Protein AF-A0A4Y2SZK8-F1 (afdb_monomer_lite)

Sequence (170 aa):
MNFLQLLLFSAGVVTCVYSNAIPAGYDAENLCPQPENIAPCTCFKTPITNRVTARCSNFTNSYEIKAIFERNPNWVIQDVWIVESVMPFLPAKMLEEAHFQSLNVSSTSLVTLFDKTPVTTPELNLYLFDVKNLRGFRWSDIANSTLLEMGTWNMAIRSLGKDFKDNIPK

pLDDT: mean 79.8, std 19.72, range [31.36, 97.44]

Organism: Araneus ventricosus (NCBI:txid182803)

Structure (mmCIF, N/CA/C/O backbone):
data_AF-A0A4Y2SZK8-F1
#
_entry.id   AF-A0A4Y2SZK8-F1
#
loop_
_atom_site.group_PDB
_atom_site.id
_atom_site.type_symbol
_atom_site.label_atom_id
_atom_site.label_alt_id
_atom_site.label_comp_id
_atom_site.label_asym_id
_atom_site.label_entity_id
_atom_site.label_seq_id
_atom_site.pdbx_PDB_ins_code
_atom_site.Cartn_x
_atom_site.Cartn_y
_atom_site.Cartn_z
_atom_site.occupancy
_atom_site.B_iso_or_equiv
_atom_site.auth_seq_id
_atom_site.auth_comp_id
_atom_site.auth_asym_id
_atom_site.auth_atom_id
_atom_site.pdbx_PDB_model_num
ATOM 1 N N . MET A 1 1 ? 43.077 56.295 12.878 1.00 31.36 1 MET A N 1
ATOM 2 C CA . MET A 1 1 ? 41.891 57.146 13.122 1.00 31.36 1 MET A CA 1
ATOM 3 C C . MET A 1 1 ? 40.685 56.490 12.460 1.00 31.36 1 MET A C 1
ATOM 5 O O . MET A 1 1 ? 40.820 56.112 11.307 1.00 31.36 1 MET A O 1
ATOM 9 N N . ASN A 1 2 ? 39.580 56.379 13.215 1.00 35.59 2 ASN A N 1
ATOM 10 C CA . ASN A 1 2 ? 38.240 55.813 12.924 1.00 35.59 2 ASN A CA 1
ATOM 11 C C . ASN A 1 2 ? 38.132 54.284 12.747 1.00 35.59 2 ASN A C 1
ATOM 13 O O . ASN A 1 2 ? 38.631 53.746 11.769 1.00 35.59 2 ASN A O 1
ATOM 17 N N . PHE A 1 3 ? 37.694 53.517 13.763 1.00 33.03 3 PHE A N 1
ATOM 18 C CA . PHE A 1 3 ? 36.319 53.275 14.294 1.00 33.03 3 PHE A CA 1
ATOM 19 C C . PHE A 1 3 ? 35.373 52.655 13.242 1.00 33.03 3 PHE A C 1
ATOM 21 O O . PHE A 1 3 ? 35.035 53.327 12.279 1.00 33.03 3 PHE A O 1
ATOM 28 N N . LEU A 1 4 ? 35.086 51.344 13.263 1.00 36.97 4 LEU A N 1
ATOM 29 C CA . LEU A 1 4 ? 34.209 50.546 14.156 1.00 36.97 4 LEU A CA 1
ATOM 30 C C . LEU A 1 4 ? 32.825 50.336 13.512 1.00 36.97 4 LEU A C 1
ATOM 32 O O . LEU A 1 4 ? 32.101 51.305 13.336 1.00 36.97 4 LEU A O 1
ATOM 36 N N . GLN A 1 5 ? 32.440 49.078 13.262 1.00 39.91 5 GLN A N 1
ATOM 37 C CA . GLN A 1 5 ? 31.142 48.526 13.684 1.00 39.91 5 GLN A CA 1
ATOM 38 C C . GLN A 1 5 ? 31.105 46.999 13.496 1.00 39.91 5 GLN A C 1
ATOM 40 O O . GLN A 1 5 ? 31.217 46.477 12.390 1.00 39.91 5 GLN A O 1
ATOM 45 N N . LEU A 1 6 ? 30.959 46.300 14.624 1.00 43.75 6 LEU A N 1
ATOM 46 C CA . LEU A 1 6 ? 30.497 44.919 14.709 1.00 43.75 6 LEU A CA 1
ATOM 47 C C . LEU A 1 6 ? 29.023 44.842 14.299 1.00 43.75 6 LEU A C 1
ATOM 49 O O . LEU A 1 6 ? 28.230 45.618 14.827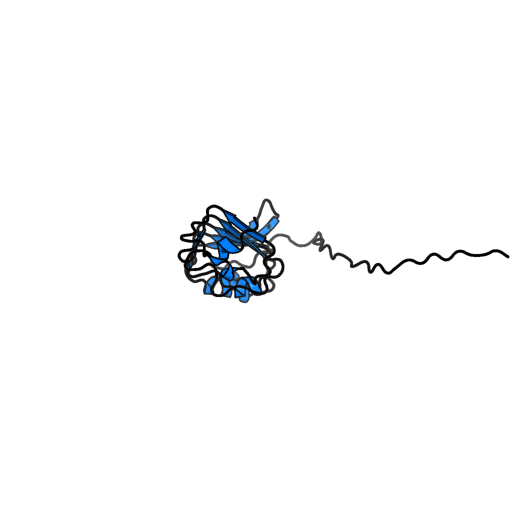 1.00 43.75 6 LEU A O 1
ATOM 53 N N . LEU A 1 7 ? 28.646 43.818 13.530 1.00 39.28 7 LEU A N 1
ATOM 54 C CA . LEU A 1 7 ? 27.353 43.149 13.683 1.00 39.28 7 LEU A CA 1
ATOM 55 C C . LEU A 1 7 ? 27.542 41.630 13.548 1.00 39.28 7 LEU A C 1
ATOM 57 O O . LEU A 1 7 ? 27.972 41.116 12.519 1.00 39.28 7 LEU A O 1
ATOM 61 N N . LEU A 1 8 ? 27.243 40.946 14.653 1.00 41.44 8 LEU A N 1
ATOM 62 C CA . LEU A 1 8 ? 26.915 39.524 14.755 1.00 41.44 8 LEU A CA 1
ATOM 63 C C . LEU A 1 8 ? 25.753 39.190 13.809 1.00 41.44 8 LEU A C 1
ATOM 65 O O . LEU A 1 8 ? 24.906 40.050 13.641 1.00 41.44 8 LEU A O 1
ATOM 69 N N . PHE A 1 9 ? 25.673 37.965 13.274 1.00 36.59 9 PHE A N 1
ATOM 70 C CA . PHE A 1 9 ? 24.486 37.093 13.361 1.00 36.59 9 PHE A CA 1
ATOM 71 C C . PHE A 1 9 ? 24.781 35.705 12.756 1.00 36.59 9 PHE A C 1
ATOM 73 O O . PHE A 1 9 ? 25.090 35.564 11.580 1.00 36.59 9 PHE A O 1
ATOM 80 N N . SER A 1 10 ? 24.701 34.709 13.645 1.00 33.47 10 SER A N 1
ATOM 81 C CA . SER A 1 10 ? 24.152 33.351 13.492 1.00 33.47 10 SER A CA 1
ATOM 82 C C . SER A 1 10 ? 24.418 32.512 12.235 1.00 33.47 10 SER A C 1
ATOM 84 O O . SER A 1 10 ? 24.028 32.837 11.119 1.00 33.47 10 SER A O 1
ATOM 86 N N . ALA A 1 11 ? 24.936 31.318 12.527 1.00 45.72 11 ALA A N 1
ATOM 87 C CA . ALA A 1 11 ? 24.925 30.103 11.730 1.00 45.72 11 ALA A CA 1
ATOM 88 C C . ALA A 1 11 ? 23.670 29.917 10.858 1.00 45.72 11 ALA A C 1
ATOM 90 O O . ALA A 1 11 ? 22.554 29.794 11.358 1.00 45.72 11 ALA A O 1
ATOM 91 N N . GLY A 1 12 ? 23.901 29.781 9.557 1.00 33.28 12 GLY A N 1
ATOM 92 C CA . GLY A 1 12 ? 22.997 29.126 8.627 1.00 33.28 12 GLY A CA 1
ATOM 93 C C . GLY A 1 12 ? 23.818 28.117 7.846 1.00 33.28 12 GLY A C 1
ATOM 94 O O . GLY A 1 12 ? 24.477 28.474 6.874 1.00 33.28 12 GLY A O 1
ATOM 95 N N . VAL A 1 13 ? 23.836 26.864 8.304 1.00 39.09 13 VAL A N 1
ATOM 96 C CA . VAL A 1 13 ? 24.287 25.753 7.466 1.00 39.09 13 VAL A CA 1
ATOM 97 C C . VAL A 1 13 ? 23.294 25.704 6.314 1.00 39.09 13 VAL A C 1
ATOM 99 O O . VAL A 1 13 ? 22.141 25.328 6.505 1.00 39.09 13 VAL A O 1
ATOM 102 N N . VAL A 1 14 ? 23.719 26.157 5.137 1.00 32.81 14 VAL A N 1
ATOM 103 C CA . VAL A 1 14 ? 22.998 25.916 3.891 1.00 32.81 14 VAL A CA 1
ATOM 104 C C . VAL A 1 14 ? 23.075 24.412 3.672 1.00 32.81 14 VAL A C 1
ATOM 106 O O . VAL A 1 14 ? 24.063 23.894 3.154 1.00 32.81 14 VAL A O 1
ATOM 109 N N . THR A 1 15 ? 22.071 23.681 4.149 1.00 35.38 15 THR A N 1
ATOM 110 C CA . THR A 1 15 ? 21.854 22.313 3.710 1.00 35.38 15 THR A CA 1
ATOM 111 C C . THR A 1 15 ? 21.501 22.408 2.235 1.00 35.38 15 THR A C 1
ATOM 113 O O . THR A 1 15 ? 20.417 22.849 1.857 1.00 35.38 15 THR A O 1
ATOM 116 N N . CYS A 1 16 ? 22.470 22.070 1.387 1.00 35.44 16 CYS A N 1
ATOM 117 C CA . CYS A 1 16 ? 22.237 21.828 -0.023 1.00 35.44 16 CYS A CA 1
ATOM 118 C C . CYS A 1 16 ? 21.084 20.830 -0.126 1.00 35.44 16 CYS A C 1
ATOM 120 O O . CYS A 1 16 ? 21.249 19.645 0.165 1.00 35.44 16 CYS A O 1
ATOM 122 N N . VAL A 1 17 ? 19.908 21.318 -0.513 1.00 33.25 17 VAL A N 1
ATOM 123 C CA . VAL A 1 17 ? 18.843 20.465 -1.016 1.00 33.25 17 VAL A CA 1
ATOM 124 C C . VAL A 1 17 ? 19.439 19.817 -2.257 1.00 33.25 17 VAL A C 1
ATOM 126 O O . VAL A 1 17 ? 19.650 20.490 -3.267 1.00 33.25 17 VAL A O 1
ATOM 129 N N . TYR A 1 18 ? 19.793 18.536 -2.154 1.00 37.00 18 TYR A N 1
ATOM 130 C CA . TYR A 1 18 ? 20.096 17.696 -3.304 1.00 37.00 18 TYR A CA 1
ATOM 131 C C . TYR A 1 18 ? 18.812 17.586 -4.126 1.00 37.00 18 TYR A C 1
ATOM 133 O O . TYR A 1 18 ? 18.032 16.645 -4.013 1.00 37.00 18 TYR A O 1
ATOM 141 N N . SER A 1 19 ? 18.567 18.613 -4.932 1.00 35.50 19 SER A N 1
ATOM 142 C CA . SER A 1 19 ? 17.672 18.531 -6.065 1.00 35.50 19 SER A CA 1
ATOM 143 C C . SER A 1 19 ? 18.369 17.592 -7.039 1.00 35.50 19 SER A C 1
ATOM 145 O O . SER A 1 19 ? 19.323 17.984 -7.713 1.00 35.50 19 SER A O 1
ATOM 147 N N . ASN A 1 20 ? 17.967 16.320 -7.037 1.00 42.00 20 ASN A N 1
ATOM 148 C CA . ASN A 1 20 ? 18.416 15.338 -8.017 1.00 42.00 20 ASN A CA 1
ATOM 149 C C . ASN A 1 20 ? 17.816 15.718 -9.375 1.00 42.00 20 ASN A C 1
ATOM 151 O O . ASN A 1 20 ? 16.845 15.126 -9.843 1.00 42.00 20 ASN A O 1
ATOM 155 N N . ALA A 1 21 ? 18.376 16.759 -9.990 1.00 46.97 21 ALA A N 1
ATOM 156 C CA . ALA A 1 21 ? 18.173 17.049 -11.391 1.00 46.97 21 ALA A CA 1
ATOM 157 C C . ALA A 1 21 ? 18.722 15.851 -12.171 1.00 46.97 21 ALA A C 1
ATOM 159 O O . ALA A 1 21 ? 19.923 15.582 -12.163 1.00 46.97 21 ALA A O 1
ATOM 160 N N . ILE A 1 22 ? 17.813 15.095 -12.783 1.00 52.12 22 ILE A N 1
ATOM 161 C CA . ILE A 1 22 ? 18.148 13.959 -13.638 1.00 52.12 22 ILE A CA 1
ATOM 162 C C . ILE A 1 22 ? 19.024 14.500 -14.782 1.00 52.12 22 ILE A C 1
ATOM 164 O O . ILE A 1 22 ? 18.579 15.413 -15.485 1.00 52.12 22 ILE A O 1
ATOM 168 N N . PRO A 1 23 ? 20.260 14.001 -14.973 1.00 42.12 23 PRO A N 1
ATOM 169 C CA . PRO A 1 23 ? 21.145 14.498 -16.018 1.00 42.12 23 PRO A CA 1
ATOM 170 C C . PRO A 1 23 ? 20.518 14.286 -17.398 1.00 42.12 23 PRO A C 1
ATOM 172 O O . PRO A 1 23 ? 20.098 13.177 -17.737 1.00 42.12 23 PRO A O 1
ATOM 175 N N . ALA A 1 24 ? 20.477 15.348 -18.203 1.00 39.72 24 ALA A N 1
ATOM 176 C CA . ALA A 1 24 ? 20.110 15.269 -19.611 1.00 39.72 24 ALA A CA 1
ATOM 177 C C . ALA A 1 24 ? 21.155 14.406 -20.339 1.00 39.72 24 ALA A C 1
ATOM 179 O O . ALA A 1 24 ? 22.289 14.838 -20.540 1.00 39.72 24 ALA A O 1
ATOM 180 N N . GLY A 1 25 ? 20.788 13.160 -20.650 1.00 40.03 25 GLY A N 1
ATOM 181 C CA . GLY A 1 25 ? 21.681 12.149 -21.226 1.00 40.03 25 GLY A CA 1
ATOM 182 C C . GLY A 1 25 ? 21.474 10.723 -20.702 1.00 40.03 25 GLY A C 1
ATOM 183 O O . GLY A 1 25 ? 22.085 9.803 -21.233 1.00 40.03 25 GLY A O 1
ATOM 184 N N . TYR A 1 26 ? 20.619 10.512 -19.693 1.00 39.16 26 TYR A N 1
ATOM 185 C CA . TYR A 1 26 ? 20.096 9.178 -19.381 1.00 39.16 26 TYR A CA 1
ATOM 186 C C . TYR A 1 26 ? 19.079 8.775 -20.452 1.00 39.16 26 TYR A C 1
ATOM 188 O O . TYR A 1 26 ? 18.102 9.501 -20.652 1.00 39.16 26 TYR A O 1
ATOM 196 N N . ASP A 1 27 ? 19.259 7.618 -21.090 1.00 44.19 27 ASP A N 1
ATOM 197 C CA . ASP A 1 27 ? 18.159 6.966 -21.800 1.00 44.19 27 ASP A CA 1
ATOM 198 C C . ASP A 1 27 ? 17.034 6.722 -20.789 1.00 44.19 27 ASP A C 1
ATOM 200 O O . ASP A 1 27 ? 17.079 5.823 -19.948 1.00 44.19 27 ASP A O 1
ATOM 204 N N . ALA A 1 28 ? 16.015 7.575 -20.847 1.00 40.44 28 ALA A N 1
ATOM 205 C CA . ALA A 1 28 ? 14.830 7.559 -19.999 1.00 40.44 28 ALA A CA 1
ATOM 206 C C . ALA A 1 28 ? 13.891 6.371 -20.308 1.00 40.44 28 ALA A C 1
ATOM 208 O O . ALA A 1 28 ? 12.716 6.405 -19.934 1.00 40.44 28 ALA A O 1
ATOM 209 N N . GLU A 1 29 ? 14.394 5.342 -21.000 1.00 52.50 29 GLU A N 1
ATOM 210 C CA . GLU A 1 29 ? 13.611 4.294 -21.654 1.00 52.50 29 GLU A CA 1
ATOM 211 C C . GLU A 1 29 ? 13.416 3.008 -20.848 1.00 52.50 29 GLU A C 1
ATOM 213 O O . GLU A 1 29 ? 12.569 2.217 -21.241 1.00 52.50 29 GLU A O 1
ATOM 218 N N . ASN A 1 30 ? 14.057 2.790 -19.691 1.00 66.06 30 ASN A N 1
ATOM 219 C CA . ASN A 1 30 ? 13.566 1.746 -18.775 1.00 66.06 30 ASN A CA 1
ATOM 220 C C . ASN A 1 30 ? 14.010 1.941 -17.319 1.00 66.06 30 ASN A C 1
ATOM 222 O O . ASN A 1 30 ? 14.853 1.224 -16.792 1.00 66.06 30 ASN A O 1
ATOM 226 N N . LEU A 1 31 ? 13.374 2.891 -16.624 1.00 82.69 31 LEU A N 1
ATOM 227 C CA . LEU A 1 31 ? 13.389 2.931 -15.150 1.00 82.69 31 LEU A CA 1
ATOM 228 C C . LEU A 1 31 ? 12.682 1.708 -14.529 1.00 82.69 31 LEU A C 1
ATOM 230 O O . LEU A 1 31 ? 12.792 1.460 -13.329 1.00 82.69 31 LEU A O 1
ATOM 234 N N . CYS A 1 32 ? 11.943 0.960 -15.347 1.00 87.62 32 CYS A N 1
ATOM 235 C CA . CYS A 1 32 ? 11.254 -0.246 -14.945 1.00 87.62 32 CYS A CA 1
ATOM 236 C C . CYS A 1 32 ? 12.175 -1.471 -14.922 1.00 87.62 32 CYS A C 1
ATOM 238 O O . CYS A 1 32 ? 13.038 -1.612 -15.791 1.00 87.62 32 CYS A O 1
ATOM 240 N N . PRO A 1 33 ? 11.967 -2.402 -13.974 1.00 87.50 33 PRO A N 1
ATOM 241 C CA . PRO A 1 33 ? 12.636 -3.696 -14.003 1.00 87.50 33 PRO A CA 1
ATOM 242 C C . PRO A 1 33 ? 12.248 -4.490 -15.252 1.00 87.50 33 PRO A C 1
ATOM 244 O O . PRO A 1 33 ? 11.161 -4.300 -15.802 1.00 87.50 33 PRO A O 1
ATOM 247 N N . GLN A 1 34 ? 13.092 -5.453 -15.630 1.00 87.88 34 GLN A N 1
ATOM 248 C CA . GLN A 1 34 ? 12.705 -6.464 -16.616 1.00 87.88 34 GLN A CA 1
ATOM 249 C C . GLN A 1 34 ? 11.433 -7.205 -16.155 1.00 87.88 34 GLN A C 1
ATOM 251 O O . GLN A 1 34 ? 11.308 -7.478 -14.952 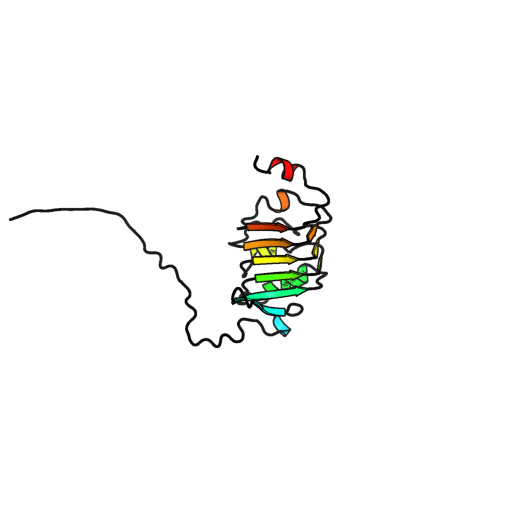1.00 87.88 34 GLN A O 1
ATOM 256 N N . PRO A 1 35 ? 10.503 -7.551 -17.067 1.00 88.56 35 PRO A N 1
ATOM 257 C CA . PRO A 1 35 ? 9.222 -8.166 -16.717 1.00 88.56 35 PRO A CA 1
ATOM 258 C C . PRO A 1 35 ? 9.354 -9.415 -15.840 1.00 88.56 35 PRO A C 1
ATOM 260 O O . PRO A 1 35 ? 8.641 -9.545 -14.849 1.00 88.56 35 PRO A O 1
ATOM 263 N N . GLU A 1 36 ? 10.310 -10.294 -16.137 1.00 88.75 36 GLU A N 1
ATOM 264 C CA . GLU A 1 36 ? 10.601 -11.506 -15.361 1.00 88.75 36 GLU A CA 1
ATOM 265 C C . GLU A 1 36 ? 10.970 -11.237 -13.896 1.00 88.75 36 GLU A C 1
ATOM 267 O O . GLU A 1 36 ? 10.733 -12.086 -13.038 1.00 88.75 36 GLU A O 1
ATOM 272 N N . ASN A 1 37 ? 11.510 -10.055 -13.588 1.00 87.06 37 ASN A N 1
ATOM 273 C CA . ASN A 1 37 ? 11.942 -9.722 -12.237 1.00 87.06 37 ASN A CA 1
ATOM 274 C C . ASN A 1 37 ? 10.805 -9.162 -11.376 1.00 87.06 37 ASN A C 1
ATOM 276 O O . ASN A 1 37 ? 10.849 -9.318 -10.157 1.00 87.06 37 ASN A O 1
ATOM 280 N N . ILE A 1 38 ? 9.803 -8.524 -11.990 1.00 89.12 38 ILE A N 1
ATOM 281 C CA . ILE A 1 38 ? 8.673 -7.892 -11.289 1.00 89.12 38 ILE A CA 1
ATOM 282 C C . ILE A 1 38 ? 7.359 -8.682 -11.424 1.00 89.12 38 ILE A C 1
ATOM 284 O O . ILE A 1 38 ? 6.384 -8.392 -10.729 1.00 89.12 38 ILE A O 1
ATOM 288 N N . ALA A 1 39 ? 7.333 -9.712 -12.271 1.00 89.62 39 ALA A N 1
ATOM 289 C CA . ALA A 1 39 ? 6.189 -10.596 -12.430 1.00 89.62 39 ALA A CA 1
ATOM 290 C C . ALA A 1 39 ? 5.712 -11.181 -11.077 1.00 89.62 39 ALA A C 1
ATOM 292 O O . ALA A 1 39 ? 6.532 -11.528 -10.219 1.00 89.62 39 ALA A O 1
ATOM 293 N N . PRO A 1 40 ? 4.387 -11.325 -10.880 1.00 90.94 40 PRO A N 1
ATOM 294 C CA . PRO A 1 40 ? 3.310 -11.091 -11.848 1.00 90.94 40 PRO A CA 1
ATOM 295 C C . PRO A 1 40 ? 2.824 -9.629 -11.923 1.00 90.94 40 PRO A C 1
ATOM 297 O O . PRO A 1 40 ? 1.784 -9.363 -12.522 1.00 90.94 40 PRO A O 1
ATOM 300 N N . CYS A 1 41 ? 3.539 -8.672 -11.329 1.00 93.44 41 CYS A N 1
ATOM 301 C CA . CYS A 1 41 ? 3.244 -7.258 -11.532 1.00 93.44 41 CYS A CA 1
ATOM 302 C C . CYS A 1 41 ? 3.781 -6.773 -12.889 1.00 93.44 41 CYS A C 1
ATOM 304 O O . CYS A 1 41 ? 4.650 -7.393 -13.501 1.00 93.44 41 CYS A O 1
ATOM 306 N N . THR A 1 42 ? 3.280 -5.633 -13.351 1.00 94.25 42 THR A N 1
ATOM 307 C CA . THR A 1 42 ? 3.830 -4.882 -14.484 1.00 94.25 42 THR A CA 1
ATOM 308 C C . THR A 1 42 ? 4.434 -3.579 -13.990 1.00 94.25 42 THR A C 1
ATOM 310 O O . THR A 1 42 ? 4.016 -3.049 -12.963 1.00 94.25 42 THR A O 1
ATOM 313 N N . CYS A 1 43 ? 5.416 -3.045 -14.709 1.00 93.25 43 CYS A N 1
ATOM 314 C CA . CYS A 1 43 ? 5.962 -1.723 -14.433 1.00 93.25 43 CYS A CA 1
ATOM 315 C C . CYS A 1 43 ? 5.770 -0.816 -15.643 1.00 93.25 43 CYS A C 1
ATOM 317 O O . CYS A 1 43 ? 5.941 -1.248 -16.782 1.00 93.25 43 CYS A O 1
ATOM 319 N N . PHE A 1 44 ? 5.413 0.439 -15.394 1.00 92.12 44 PHE A N 1
ATOM 320 C CA . PHE A 1 44 ? 5.297 1.463 -16.424 1.00 92.12 44 PHE A CA 1
ATOM 321 C C . PHE A 1 44 ? 5.563 2.851 -15.841 1.00 92.12 44 PHE A C 1
ATOM 323 O O . PHE A 1 44 ? 5.546 3.059 -14.628 1.00 92.12 44 PHE A O 1
ATOM 330 N N . LYS A 1 45 ? 5.774 3.830 -16.721 1.00 91.94 45 LYS A N 1
ATOM 331 C CA . LYS A 1 45 ? 5.824 5.243 -16.351 1.00 91.94 45 LYS A CA 1
ATOM 332 C C . LYS A 1 45 ? 4.434 5.853 -16.511 1.00 91.94 45 LYS A C 1
ATOM 334 O O . LYS A 1 45 ? 3.889 5.864 -17.613 1.00 91.94 45 LYS A O 1
ATOM 339 N N . THR A 1 46 ? 3.851 6.348 -15.425 1.00 86.50 46 THR A N 1
ATOM 340 C CA . THR A 1 46 ? 2.524 6.969 -15.452 1.00 86.50 46 THR A CA 1
ATOM 341 C C . THR A 1 46 ? 2.566 8.240 -16.316 1.00 86.50 46 THR A C 1
ATOM 343 O O . THR A 1 46 ? 3.339 9.144 -15.994 1.00 86.50 46 THR A O 1
ATOM 346 N N . PRO A 1 47 ? 1.744 8.366 -17.382 1.00 81.81 47 PRO A N 1
ATOM 347 C CA . PRO A 1 47 ? 1.880 9.458 -18.355 1.00 81.81 47 PRO A CA 1
ATOM 348 C C . PRO A 1 47 ? 1.707 10.866 -17.773 1.00 81.81 47 PRO A C 1
ATOM 350 O O . PRO A 1 47 ? 2.341 11.808 -18.234 1.00 81.81 47 PRO A O 1
ATOM 353 N N . ILE A 1 48 ? 0.850 11.015 -16.761 1.00 85.62 48 ILE A N 1
ATOM 354 C CA . ILE A 1 48 ? 0.492 12.324 -16.193 1.00 85.62 48 ILE A CA 1
ATOM 355 C C . ILE A 1 48 ? 1.549 12.801 -15.191 1.00 85.62 48 ILE A C 1
ATOM 357 O O . ILE A 1 48 ? 1.956 13.958 -15.209 1.00 85.62 48 ILE A O 1
ATOM 361 N N . THR A 1 49 ? 1.996 11.913 -14.306 1.00 87.19 49 THR A N 1
ATOM 362 C CA . THR A 1 49 ? 2.899 12.260 -13.199 1.00 87.19 49 THR A CA 1
ATOM 363 C C . THR A 1 49 ? 4.364 11.980 -13.517 1.00 87.19 49 THR A C 1
ATOM 365 O O . THR A 1 49 ? 5.236 12.371 -12.747 1.00 87.19 49 THR A O 1
ATOM 368 N N . ASN A 1 50 ? 4.650 11.295 -14.629 1.00 88.12 50 ASN A N 1
ATOM 369 C CA . ASN A 1 50 ? 5.967 10.759 -14.975 1.00 88.12 50 ASN A CA 1
ATOM 370 C C . ASN A 1 50 ? 6.562 9.813 -13.917 1.00 88.12 50 ASN A C 1
ATOM 372 O O . ASN A 1 50 ? 7.767 9.559 -13.943 1.00 88.12 50 ASN A O 1
ATOM 376 N N . ARG A 1 51 ? 5.732 9.279 -13.013 1.00 91.06 51 ARG A N 1
ATOM 377 C CA . ARG A 1 51 ? 6.177 8.411 -11.922 1.00 91.06 51 ARG A CA 1
ATOM 378 C C . ARG A 1 51 ? 6.321 6.966 -12.382 1.00 91.06 51 ARG A C 1
ATOM 380 O O . ARG A 1 51 ? 5.505 6.485 -13.165 1.00 91.06 51 ARG A O 1
ATOM 387 N N . VAL A 1 52 ? 7.355 6.283 -11.902 1.00 93.06 52 VAL A N 1
ATOM 388 C CA . VAL A 1 52 ? 7.582 4.854 -12.159 1.00 93.06 52 VAL A CA 1
ATOM 389 C C . VAL A 1 52 ? 6.678 4.047 -11.237 1.00 93.06 52 VAL A C 1
ATOM 391 O O . VAL A 1 52 ? 6.784 4.137 -10.012 1.00 93.06 52 VAL A O 1
ATOM 394 N N . THR A 1 53 ? 5.775 3.274 -11.826 1.00 94.06 53 THR A N 1
ATOM 395 C CA . THR A 1 53 ? 4.674 2.631 -11.118 1.00 94.06 53 THR A CA 1
ATOM 396 C C . THR A 1 53 ? 4.689 1.131 -11.360 1.00 94.06 53 THR A C 1
ATOM 398 O O . THR A 1 53 ? 4.684 0.681 -12.506 1.00 94.06 53 THR A O 1
ATOM 401 N N . ALA A 1 54 ? 4.656 0.357 -10.278 1.00 94.62 54 ALA A N 1
ATOM 402 C CA . ALA A 1 54 ? 4.411 -1.077 -10.326 1.00 94.62 54 ALA A CA 1
ATOM 403 C C . ALA A 1 54 ? 2.921 -1.355 -10.121 1.00 94.62 54 ALA A C 1
ATOM 405 O O . ALA A 1 54 ? 2.360 -0.965 -9.101 1.00 94.62 54 ALA A O 1
ATOM 406 N N . ARG A 1 55 ? 2.275 -2.050 -11.058 1.00 96.00 55 ARG A N 1
ATOM 407 C CA . ARG A 1 55 ? 0.885 -2.497 -10.943 1.00 96.00 55 ARG A CA 1
ATOM 408 C C . ARG A 1 55 ? 0.823 -4.004 -10.766 1.00 96.00 55 ARG A C 1
ATOM 410 O O . ARG A 1 55 ? 1.180 -4.772 -11.650 1.00 96.00 55 ARG A O 1
ATOM 417 N N . CYS A 1 56 ? 0.312 -4.402 -9.619 1.00 95.62 56 CYS A N 1
ATOM 418 C CA . CYS A 1 56 ? 0.129 -5.762 -9.161 1.00 95.62 56 CYS A CA 1
ATOM 419 C C . CYS A 1 56 ? -1.373 -6.066 -9.130 1.00 95.62 56 CYS A C 1
ATOM 421 O O . CYS A 1 56 ? -2.135 -5.345 -8.489 1.00 95.62 56 CYS A O 1
ATOM 423 N N . SER A 1 57 ? -1.816 -7.108 -9.830 1.00 96.19 57 SER A N 1
ATOM 424 C CA . SER A 1 57 ? -3.239 -7.460 -9.935 1.00 96.19 57 SER A CA 1
ATOM 425 C C . SER A 1 57 ? -3.496 -8.936 -9.680 1.00 96.19 57 SER A C 1
ATOM 427 O O . SER A 1 57 ? -2.609 -9.750 -9.924 1.00 96.19 57 SER A O 1
ATOM 429 N N . ASN A 1 58 ? -4.723 -9.281 -9.279 1.00 95.50 58 ASN A N 1
ATOM 430 C CA . ASN A 1 58 ? -5.171 -10.665 -9.083 1.00 95.50 58 ASN A CA 1
ATOM 431 C C . ASN A 1 58 ? -4.346 -11.453 -8.053 1.00 95.50 58 ASN A C 1
ATOM 433 O O . ASN A 1 58 ? -4.196 -12.670 -8.165 1.00 95.50 58 ASN A O 1
ATOM 437 N N . PHE A 1 59 ? -3.814 -10.778 -7.033 1.00 94.56 59 PHE A N 1
ATOM 438 C CA . PHE A 1 59 ? -3.119 -11.463 -5.952 1.00 94.56 59 PHE A CA 1
ATOM 439 C C . PHE A 1 59 ? -4.112 -12.090 -4.976 1.00 94.56 59 PHE A C 1
ATOM 441 O O . PHE A 1 59 ? -5.116 -11.481 -4.594 1.00 94.56 59 PHE A O 1
ATOM 448 N N . THR A 1 60 ? -3.784 -13.300 -4.527 1.00 95.25 60 THR A N 1
ATOM 449 C CA . THR A 1 60 ? -4.498 -14.001 -3.448 1.00 95.25 60 THR A CA 1
ATOM 450 C C . THR A 1 60 ? -3.631 -14.237 -2.213 1.00 95.25 60 THR A C 1
ATOM 452 O O . THR A 1 60 ? -4.143 -14.457 -1.114 1.00 95.25 60 THR A O 1
ATOM 455 N N . ASN A 1 61 ? -2.311 -14.131 -2.373 1.00 93.25 61 ASN A N 1
ATOM 456 C CA . ASN A 1 61 ? -1.327 -14.351 -1.329 1.00 93.25 61 ASN A CA 1
ATOM 457 C C . ASN A 1 61 ? -0.566 -13.057 -1.018 1.00 93.25 61 ASN A C 1
ATOM 459 O O . ASN A 1 61 ? 0.262 -12.595 -1.802 1.00 93.25 61 ASN A O 1
ATOM 463 N N . SER A 1 62 ? -0.809 -12.497 0.167 1.00 93.62 62 SER A N 1
ATOM 464 C CA . SER A 1 62 ? -0.155 -11.274 0.642 1.00 93.62 62 SER A CA 1
ATOM 465 C C . SER A 1 62 ? 1.376 -11.362 0.634 1.00 93.62 62 SER A C 1
ATOM 467 O O . SER A 1 62 ? 2.053 -10.369 0.370 1.00 93.62 62 SER A O 1
ATOM 469 N N . TYR A 1 63 ? 1.947 -12.539 0.910 1.00 90.50 63 TYR A N 1
ATOM 470 C CA . TYR A 1 63 ? 3.398 -12.700 1.023 1.00 90.50 63 TYR A CA 1
ATOM 471 C C . TYR A 1 63 ? 4.120 -12.723 -0.329 1.00 90.50 63 TYR A C 1
ATOM 473 O O . TYR A 1 63 ? 5.305 -12.397 -0.378 1.00 90.50 63 TYR A O 1
ATOM 481 N N . GLU A 1 64 ? 3.426 -13.046 -1.422 1.00 91.00 64 GLU A N 1
ATOM 482 C CA . GLU A 1 64 ? 4.016 -13.004 -2.765 1.00 91.00 64 GLU A CA 1
ATOM 483 C C . GLU A 1 64 ? 4.349 -11.572 -3.183 1.00 91.00 64 GLU A C 1
ATOM 485 O O . GLU A 1 64 ? 5.450 -11.327 -3.672 1.00 91.00 64 GLU A O 1
ATOM 490 N N . ILE A 1 65 ? 3.458 -10.611 -2.903 1.00 88.44 65 ILE A N 1
ATOM 491 C CA . ILE A 1 65 ? 3.706 -9.186 -3.182 1.00 88.44 65 ILE A CA 1
ATOM 492 C C . ILE A 1 65 ? 4.947 -8.714 -2.429 1.00 88.44 65 ILE A C 1
ATOM 494 O O . ILE A 1 65 ? 5.858 -8.142 -3.021 1.00 88.44 65 ILE A O 1
ATOM 498 N N . LYS A 1 66 ? 5.016 -9.005 -1.127 1.00 86.81 66 LYS A N 1
ATOM 499 C CA . LYS A 1 66 ? 6.161 -8.641 -0.289 1.00 86.81 66 LYS A CA 1
ATOM 500 C C . LYS A 1 66 ? 7.481 -9.161 -0.872 1.00 86.81 66 LYS A C 1
ATOM 502 O O . LYS A 1 66 ? 8.435 -8.400 -0.998 1.00 86.81 66 LYS A O 1
ATOM 507 N N . ALA A 1 67 ? 7.522 -10.431 -1.276 1.00 88.06 67 ALA A N 1
ATOM 508 C CA . ALA A 1 67 ? 8.731 -11.053 -1.809 1.00 88.06 67 ALA A CA 1
ATOM 509 C C . ALA A 1 67 ? 9.211 -10.432 -3.136 1.00 88.06 67 ALA A C 1
ATOM 511 O O . ALA A 1 67 ? 10.393 -10.522 -3.464 1.00 88.06 67 ALA A O 1
ATOM 512 N N . ILE A 1 68 ? 8.328 -9.820 -3.931 1.00 87.69 68 ILE A N 1
ATOM 513 C CA . ILE A 1 68 ? 8.716 -9.110 -5.162 1.00 87.69 68 ILE A CA 1
ATOM 514 C C . ILE A 1 68 ? 9.555 -7.878 -4.819 1.00 87.69 68 ILE A C 1
ATOM 516 O O . ILE A 1 68 ? 10.640 -7.708 -5.371 1.00 87.69 68 ILE A O 1
ATOM 520 N N . PHE A 1 69 ? 9.089 -7.066 -3.869 1.00 83.88 69 PHE A N 1
ATOM 521 C CA . PHE A 1 69 ? 9.755 -5.817 -3.499 1.00 83.88 69 PHE A CA 1
ATOM 522 C C . PHE A 1 69 ? 10.976 -6.030 -2.589 1.00 83.88 69 PHE A C 1
ATOM 524 O O . PHE A 1 69 ? 11.930 -5.266 -2.683 1.00 83.88 69 PHE A O 1
ATOM 531 N N . GLU A 1 70 ? 11.017 -7.100 -1.785 1.00 84.12 70 GLU A N 1
ATOM 532 C CA . GLU A 1 70 ? 12.203 -7.441 -0.974 1.00 84.12 70 GLU A CA 1
ATOM 533 C C . GLU A 1 70 ? 13.397 -7.921 -1.819 1.00 84.12 70 GLU A C 1
ATOM 535 O O . GLU A 1 70 ? 14.549 -7.728 -1.433 1.00 84.12 70 GLU A O 1
ATOM 540 N N . ARG A 1 71 ? 13.159 -8.555 -2.977 1.00 80.88 71 ARG A N 1
ATOM 541 C CA . ARG A 1 71 ? 14.237 -9.139 -3.798 1.00 80.88 71 ARG A CA 1
ATOM 542 C C . ARG A 1 71 ? 15.126 -8.102 -4.484 1.00 80.88 71 ARG A C 1
ATOM 544 O O . ARG A 1 71 ? 16.231 -8.450 -4.890 1.00 80.88 71 ARG A O 1
ATOM 551 N N . ASN A 1 72 ? 14.665 -6.862 -4.636 1.00 71.88 72 ASN A N 1
ATOM 552 C CA . ASN A 1 72 ? 15.362 -5.855 -5.433 1.00 71.88 72 ASN A CA 1
ATOM 553 C C . ASN A 1 72 ? 15.207 -4.442 -4.837 1.00 71.88 72 ASN A C 1
ATOM 555 O O . ASN A 1 72 ? 14.472 -3.618 -5.385 1.00 71.88 72 ASN A O 1
ATOM 559 N N . PRO A 1 73 ? 15.935 -4.121 -3.753 1.00 70.44 73 PRO A N 1
ATOM 560 C CA . PRO A 1 73 ? 15.802 -2.835 -3.059 1.00 70.44 73 PRO A CA 1
ATOM 561 C C . PRO A 1 73 ? 16.253 -1.625 -3.895 1.00 70.44 73 PRO A C 1
ATOM 563 O O . PRO A 1 73 ? 15.912 -0.491 -3.581 1.00 70.44 73 PRO A O 1
ATOM 566 N N . ASN A 1 74 ? 17.005 -1.849 -4.978 1.00 78.69 74 ASN A N 1
ATOM 567 C CA . ASN A 1 74 ? 17.564 -0.783 -5.816 1.00 78.69 74 ASN A CA 1
ATOM 568 C C . ASN A 1 74 ? 16.614 -0.301 -6.925 1.00 78.69 74 ASN A C 1
ATOM 570 O O . ASN A 1 74 ? 17.010 0.516 -7.757 1.00 78.69 74 ASN A O 1
ATOM 574 N N . TRP A 1 75 ? 15.392 -0.832 -7.008 1.00 83.75 75 TRP A N 1
ATOM 575 C CA . TRP A 1 75 ? 14.436 -0.381 -8.013 1.00 83.75 75 TRP A CA 1
ATOM 576 C C . TRP A 1 75 ? 13.951 1.036 -7.730 1.00 83.75 75 TRP A C 1
ATOM 578 O O . TRP A 1 75 ? 13.551 1.365 -6.618 1.00 83.75 75 TRP A O 1
ATOM 588 N N . VAL A 1 76 ? 13.906 1.860 -8.775 1.00 84.06 76 VAL A N 1
ATOM 589 C CA . VAL A 1 76 ? 13.408 3.240 -8.699 1.00 84.06 76 VAL A CA 1
ATOM 590 C C . VAL A 1 76 ? 11.888 3.246 -8.894 1.00 84.06 76 VAL A C 1
ATOM 592 O O . VAL A 1 76 ? 11.368 3.894 -9.797 1.00 84.06 76 VAL A O 1
ATOM 595 N N . ILE A 1 77 ? 11.163 2.465 -8.088 1.00 89.19 77 ILE A N 1
ATOM 596 C CA . ILE A 1 77 ? 9.695 2.434 -8.106 1.00 89.19 77 ILE A CA 1
ATOM 597 C C . ILE A 1 77 ? 9.187 3.506 -7.154 1.00 89.19 77 ILE A C 1
ATOM 599 O O . ILE A 1 77 ? 9.511 3.515 -5.974 1.00 89.19 77 ILE A O 1
ATOM 603 N N . GLN A 1 78 ? 8.368 4.414 -7.666 1.00 92.44 78 GLN A N 1
ATOM 604 C CA . GLN A 1 78 ? 7.835 5.526 -6.884 1.00 92.44 78 GLN A CA 1
ATOM 605 C C . GLN A 1 78 ? 6.441 5.215 -6.344 1.00 92.44 78 GLN A C 1
ATOM 607 O O . GLN A 1 78 ? 6.123 5.624 -5.229 1.00 92.44 78 GLN A O 1
ATOM 612 N N . ASP A 1 79 ? 5.635 4.471 -7.104 1.0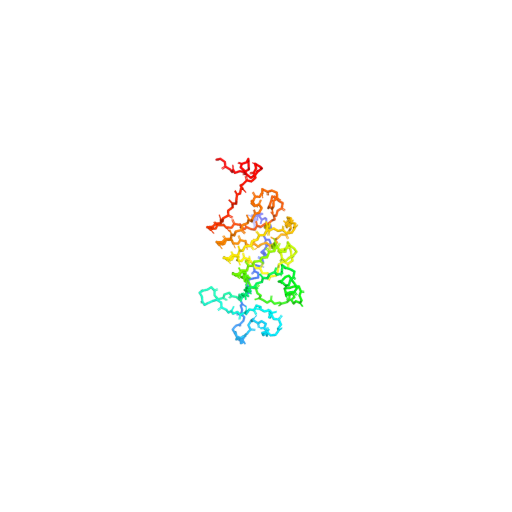0 94.06 79 ASP A N 1
ATOM 613 C CA . ASP A 1 79 ? 4.286 4.073 -6.705 1.00 94.06 79 ASP A CA 1
ATOM 614 C C . ASP A 1 79 ? 4.071 2.570 -6.883 1.00 94.06 79 ASP A C 1
ATOM 616 O O . ASP A 1 79 ? 4.471 1.981 -7.889 1.00 94.06 79 ASP A O 1
ATOM 620 N N . VAL A 1 80 ? 3.363 1.962 -5.937 1.00 94.62 80 VAL A N 1
ATOM 621 C CA . VAL A 1 80 ? 2.892 0.580 -6.033 1.00 94.62 80 VAL A CA 1
ATOM 622 C C . VAL A 1 80 ? 1.375 0.570 -6.031 1.00 94.62 80 VAL A C 1
ATOM 624 O O . VAL A 1 80 ? 0.740 1.183 -5.175 1.00 94.62 80 VAL A O 1
ATOM 627 N N . TRP A 1 81 ? 0.785 -0.095 -7.015 1.00 96.62 81 TRP A N 1
ATOM 628 C CA . TRP A 1 81 ? -0.652 -0.242 -7.186 1.00 96.62 81 TRP A CA 1
ATOM 629 C C . TRP A 1 81 ? -1.021 -1.708 -7.011 1.00 96.62 81 TRP A C 1
ATOM 631 O O . TRP A 1 81 ? -0.600 -2.546 -7.801 1.00 96.62 81 TRP A O 1
ATOM 641 N N . ILE A 1 82 ? -1.833 -2.017 -6.008 1.00 97.31 82 ILE A N 1
ATOM 642 C CA . ILE A 1 82 ? -2.457 -3.326 -5.829 1.00 97.31 82 ILE A CA 1
ATOM 643 C C . ILE A 1 82 ? -3.910 -3.189 -6.264 1.00 97.31 82 ILE A C 1
ATOM 645 O O . ILE A 1 82 ? -4.663 -2.418 -5.672 1.00 97.31 82 ILE A O 1
ATOM 649 N N . VAL A 1 83 ? -4.311 -3.906 -7.307 1.00 97.31 83 VAL A N 1
ATOM 650 C CA . VAL A 1 83 ? -5.652 -3.785 -7.889 1.00 97.31 83 VAL A CA 1
ATOM 651 C C . VAL A 1 83 ? -6.342 -5.140 -7.974 1.00 97.31 83 VAL A C 1
ATOM 653 O O . VAL A 1 83 ? -5.675 -6.161 -8.137 1.00 97.31 83 VAL A O 1
ATOM 656 N N . GLU A 1 84 ? -7.672 -5.160 -7.869 1.00 97.25 84 GLU A N 1
ATOM 657 C CA . GLU A 1 84 ? -8.501 -6.338 -8.192 1.00 97.25 84 GLU A CA 1
ATOM 658 C C . GLU A 1 84 ? -8.019 -7.627 -7.498 1.00 97.25 84 GLU A C 1
ATOM 660 O O . GLU A 1 84 ? -7.917 -8.694 -8.097 1.00 97.25 84 GLU A O 1
ATOM 665 N N . SER A 1 85 ? -7.629 -7.516 -6.228 1.00 97.19 85 SER A N 1
ATOM 666 C CA . SER A 1 85 ? -7.010 -8.612 -5.478 1.00 97.19 85 SER A CA 1
ATOM 667 C C . SER A 1 85 ? -7.904 -9.079 -4.326 1.00 97.19 85 SER A C 1
ATOM 669 O O . SER A 1 85 ? -8.783 -8.354 -3.850 1.00 97.19 85 SER A O 1
ATOM 671 N N . VAL A 1 86 ? -7.693 -10.310 -3.858 1.00 97.06 86 VAL A N 1
ATOM 672 C CA . VAL A 1 86 ? -8.434 -10.895 -2.727 1.00 97.06 86 VAL A CA 1
ATOM 673 C C . VAL A 1 86 ? -7.440 -11.547 -1.785 1.00 97.06 86 VAL A C 1
ATOM 675 O O . VAL A 1 86 ? -7.092 -12.710 -1.946 1.00 97.06 86 VAL A O 1
ATOM 678 N N . MET A 1 87 ? -6.974 -10.792 -0.798 1.00 95.62 87 MET A N 1
ATOM 679 C CA . MET A 1 87 ? -5.830 -11.181 0.024 1.00 95.62 87 MET A CA 1
ATOM 680 C C . MET A 1 87 ? -6.179 -11.154 1.513 1.00 95.62 87 MET A C 1
ATOM 682 O O . MET A 1 87 ? -7.082 -10.431 1.929 1.00 95.62 87 MET A O 1
ATOM 686 N N . PRO A 1 88 ? -5.454 -11.887 2.367 1.00 95.44 88 PRO A N 1
ATOM 687 C CA . PRO A 1 88 ? -5.651 -11.783 3.809 1.00 95.44 88 PRO A CA 1
ATOM 688 C C . PRO A 1 88 ? -5.387 -10.374 4.374 1.00 95.44 88 PRO A C 1
ATOM 690 O O . PRO A 1 88 ? -6.169 -9.904 5.201 1.00 95.44 88 PRO A O 1
ATOM 693 N N . PHE A 1 89 ? -4.316 -9.708 3.934 1.00 95.38 89 PHE A N 1
ATOM 694 C CA . PHE A 1 89 ? -3.863 -8.409 4.459 1.00 95.38 89 PHE A CA 1
ATOM 695 C C . PHE A 1 89 ? -2.845 -7.709 3.544 1.00 95.38 89 PHE A C 1
ATOM 697 O O . PHE A 1 89 ? -2.315 -8.316 2.614 1.00 95.38 89 PHE A O 1
ATOM 704 N N . LEU A 1 90 ? -2.518 -6.449 3.835 1.00 94.88 90 LEU A N 1
ATOM 705 C CA . LEU A 1 90 ? -1.315 -5.786 3.327 1.00 94.88 90 LEU A CA 1
ATOM 706 C C . LEU A 1 90 ? -0.119 -6.130 4.235 1.00 94.88 90 LEU A C 1
ATOM 708 O O . LEU A 1 90 ? -0.234 -5.988 5.454 1.00 94.88 90 LEU A O 1
ATOM 712 N N . PRO A 1 91 ? 1.020 -6.602 3.699 1.00 94.06 91 PRO A N 1
ATOM 713 C CA . PRO A 1 91 ? 2.174 -6.951 4.527 1.00 94.06 91 PRO A CA 1
ATOM 714 C C . PRO A 1 91 ? 2.808 -5.704 5.149 1.00 94.06 91 PRO A C 1
ATOM 716 O O . PRO A 1 91 ? 3.387 -4.890 4.437 1.00 94.06 91 PRO A O 1
ATOM 719 N N . ALA A 1 92 ? 2.788 -5.573 6.473 1.00 92.31 92 ALA A N 1
ATOM 720 C CA . ALA A 1 92 ? 3.332 -4.401 7.158 1.00 92.31 92 ALA A CA 1
ATOM 721 C C . ALA A 1 92 ? 4.819 -4.174 6.863 1.00 92.31 92 ALA A C 1
ATOM 723 O O . ALA A 1 92 ? 5.237 -3.042 6.658 1.00 92.31 92 ALA A O 1
ATOM 724 N N . LYS A 1 93 ? 5.609 -5.250 6.746 1.00 89.00 93 LYS A N 1
ATOM 725 C CA . LYS A 1 93 ? 7.045 -5.160 6.426 1.00 89.00 93 LYS A CA 1
ATOM 726 C C . LYS A 1 93 ? 7.310 -4.511 5.061 1.00 89.00 93 LYS A C 1
ATOM 728 O O . LYS A 1 93 ? 8.296 -3.808 4.912 1.00 89.00 93 LYS A O 1
ATOM 733 N N . MET A 1 94 ? 6.407 -4.693 4.092 1.00 88.75 94 MET A N 1
ATOM 734 C CA . MET A 1 94 ? 6.499 -4.022 2.788 1.00 88.75 94 MET A CA 1
ATOM 735 C C . MET A 1 94 ? 6.332 -2.502 2.919 1.00 88.75 94 MET A C 1
ATOM 737 O O . MET A 1 94 ? 6.906 -1.764 2.128 1.00 88.75 94 MET A O 1
ATOM 741 N N . LEU A 1 95 ? 5.551 -2.038 3.900 1.00 89.50 95 LEU A N 1
ATOM 742 C CA . LEU A 1 95 ? 5.384 -0.616 4.198 1.00 89.50 95 LEU A CA 1
ATOM 743 C C . LEU A 1 95 ? 6.530 -0.090 5.074 1.00 89.50 95 LEU A C 1
ATOM 745 O O . LEU A 1 95 ? 6.921 1.065 4.935 1.00 89.50 95 LEU A O 1
ATOM 749 N N . GLU A 1 96 ? 7.059 -0.926 5.972 1.00 88.81 96 GLU A N 1
ATOM 750 C CA . GLU A 1 96 ? 8.154 -0.553 6.873 1.00 88.81 96 GLU A CA 1
ATOM 751 C C . GLU A 1 96 ? 9.499 -0.406 6.146 1.00 88.81 96 GLU A C 1
ATOM 753 O O . GLU A 1 96 ? 10.307 0.458 6.475 1.00 88.81 96 GLU A O 1
ATOM 758 N N . GLU A 1 97 ? 9.719 -1.239 5.132 1.00 85.25 97 GLU A N 1
ATOM 759 C CA . GLU A 1 97 ? 10.931 -1.278 4.306 1.00 85.25 97 GLU A CA 1
ATOM 760 C C . GLU A 1 97 ? 10.664 -0.695 2.910 1.00 85.25 97 GLU A C 1
ATOM 762 O O . GLU A 1 97 ? 11.332 -1.041 1.937 1.00 85.25 97 GLU A O 1
ATOM 767 N N . ALA A 1 98 ? 9.638 0.155 2.788 1.00 81.06 98 ALA A N 1
ATOM 768 C CA . ALA A 1 98 ? 9.207 0.685 1.507 1.00 81.06 98 ALA A CA 1
ATOM 769 C C . ALA A 1 98 ? 10.327 1.496 0.839 1.00 81.06 98 ALA A C 1
ATOM 771 O O . ALA A 1 98 ? 10.821 2.485 1.377 1.00 81.06 98 ALA A O 1
ATOM 772 N N . HIS A 1 99 ? 10.667 1.107 -0.389 1.00 85.06 99 HIS A N 1
ATOM 773 C CA . HIS A 1 99 ? 11.515 1.883 -1.300 1.00 85.06 99 HIS A CA 1
ATOM 774 C C . HIS A 1 99 ? 10.680 2.688 -2.311 1.00 85.06 99 HIS A C 1
ATOM 776 O O . HIS A 1 99 ? 11.173 3.087 -3.359 1.00 85.06 99 HIS A O 1
ATOM 782 N N 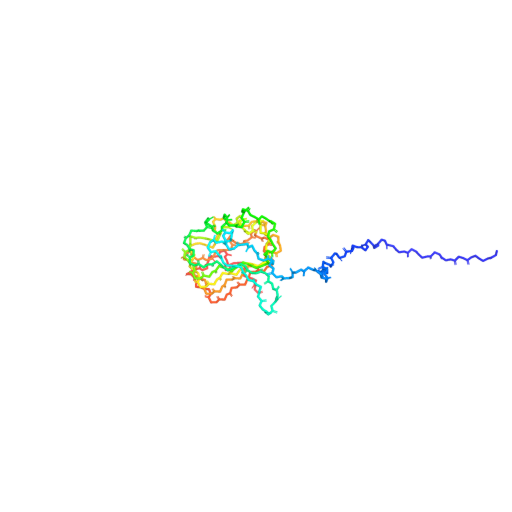. PHE A 1 100 ? 9.400 2.904 -1.996 1.00 88.81 100 PHE A N 1
ATOM 783 C CA . PHE A 1 100 ? 8.419 3.627 -2.799 1.00 88.81 100 PHE A CA 1
ATOM 784 C C . PHE A 1 100 ? 7.663 4.634 -1.922 1.00 88.81 100 PHE A C 1
ATOM 786 O O . PHE A 1 100 ? 7.579 4.476 -0.708 1.00 88.81 100 PHE A O 1
ATOM 793 N N . GLN A 1 101 ? 7.098 5.668 -2.543 1.00 91.50 101 GLN A N 1
ATOM 794 C CA . GLN A 1 101 ? 6.465 6.797 -1.847 1.00 91.50 101 GLN A CA 1
ATOM 795 C C . GLN A 1 101 ? 4.956 6.623 -1.653 1.00 91.50 101 GLN A C 1
ATOM 797 O O . GLN A 1 101 ? 4.385 7.208 -0.733 1.00 91.50 101 GLN A O 1
ATOM 802 N N . SER A 1 102 ? 4.293 5.849 -2.517 1.00 94.56 102 SER A N 1
ATOM 803 C CA . SER A 1 102 ? 2.842 5.660 -2.429 1.00 94.56 102 SER A CA 1
ATOM 804 C C . SER A 1 102 ? 2.442 4.207 -2.637 1.00 94.56 102 SER A C 1
ATOM 806 O O . SER A 1 102 ? 2.842 3.581 -3.621 1.00 94.56 102 SER A O 1
ATOM 808 N N . LEU A 1 103 ? 1.573 3.703 -1.763 1.00 95.94 103 LEU A N 1
ATOM 809 C CA . LEU A 1 103 ? 0.843 2.454 -1.947 1.00 95.94 103 LEU A CA 1
ATOM 810 C C . LEU A 1 103 ? -0.626 2.765 -2.238 1.00 95.94 103 LEU A C 1
ATOM 812 O O . LEU A 1 103 ? -1.342 3.292 -1.391 1.00 95.94 103 LEU A O 1
ATOM 816 N N . ASN A 1 104 ? -1.079 2.407 -3.434 1.00 96.75 104 ASN A N 1
ATOM 817 C CA . ASN A 1 104 ? -2.463 2.542 -3.866 1.00 96.75 104 ASN A CA 1
ATOM 818 C C . ASN A 1 104 ? -3.102 1.157 -3.905 1.00 96.75 104 ASN A C 1
ATOM 820 O O . ASN A 1 104 ? -2.624 0.273 -4.611 1.00 96.75 104 ASN A O 1
ATOM 824 N N . VAL A 1 105 ? -4.189 0.960 -3.174 1.00 97.44 105 VAL A N 1
ATOM 825 C CA . VAL A 1 105 ? -4.930 -0.300 -3.140 1.00 97.44 105 VAL A CA 1
ATOM 826 C C . VAL A 1 105 ? -6.329 -0.035 -3.670 1.00 97.44 105 VAL A C 1
ATOM 828 O O . VAL A 1 105 ? -7.056 0.766 -3.089 1.00 97.44 105 VAL A O 1
ATOM 831 N N . SER A 1 106 ? -6.699 -0.680 -4.775 1.00 97.31 106 SER A N 1
ATOM 832 C CA . SER A 1 106 ? -7.968 -0.443 -5.465 1.00 97.31 106 SER A CA 1
ATOM 833 C C . SER A 1 106 ? -8.772 -1.722 -5.673 1.00 97.31 106 SER A C 1
ATOM 835 O O . SER A 1 106 ? -8.199 -2.760 -6.009 1.00 97.31 106 SER A O 1
ATOM 837 N N . SER A 1 107 ? -10.098 -1.656 -5.512 1.00 97.12 107 SER A N 1
ATOM 838 C CA . SER A 1 107 ? -11.029 -2.749 -5.858 1.00 97.12 107 SER A CA 1
ATOM 839 C C . SER A 1 107 ? -10.609 -4.093 -5.243 1.00 97.12 107 SER A C 1
ATOM 841 O O . SER A 1 107 ? -10.650 -5.142 -5.884 1.00 97.12 107 SER A O 1
ATOM 843 N N . THR A 1 108 ? -10.097 -4.050 -4.012 1.00 96.56 108 THR A N 1
ATOM 844 C CA . THR A 1 108 ? -9.403 -5.169 -3.363 1.00 96.56 108 THR A CA 1
ATOM 845 C C . THR A 1 108 ? -10.119 -5.555 -2.077 1.00 96.56 108 THR A C 1
ATOM 847 O O . THR A 1 108 ? -10.530 -4.702 -1.289 1.00 96.56 108 THR A O 1
ATOM 850 N N . SER A 1 109 ? -10.271 -6.859 -1.851 1.00 96.25 109 SER A N 1
ATOM 851 C CA . SER A 1 109 ? -10.844 -7.396 -0.615 1.00 96.25 109 SER A CA 1
ATOM 852 C C . SER A 1 109 ? -9.742 -7.890 0.313 1.00 96.25 109 SER A C 1
ATOM 854 O O . SER A 1 109 ? -8.905 -8.697 -0.087 1.00 96.25 109 SER A O 1
ATOM 856 N N . LEU A 1 110 ? -9.774 -7.415 1.556 1.00 95.25 110 LEU A N 1
ATOM 857 C CA . LEU A 1 110 ? -8.850 -7.753 2.628 1.00 95.25 110 LEU A CA 1
ATOM 858 C C . LEU A 1 110 ? -9.608 -8.363 3.810 1.00 95.25 110 LEU A C 1
ATOM 860 O O . LEU A 1 110 ? -10.669 -7.868 4.200 1.00 95.25 110 LEU A O 1
ATOM 864 N N . VAL A 1 111 ? -9.068 -9.416 4.426 1.00 93.31 111 VAL A N 1
ATOM 865 C CA . VAL A 1 111 ? -9.638 -9.941 5.681 1.00 93.31 111 VAL A CA 1
ATOM 866 C C . VAL A 1 111 ? -9.413 -8.946 6.819 1.00 93.31 111 VAL A C 1
ATOM 868 O O . VAL A 1 111 ? -10.332 -8.680 7.591 1.00 93.31 111 VAL A O 1
ATOM 871 N N . THR A 1 112 ? -8.203 -8.403 6.911 1.00 91.94 112 THR A N 1
ATOM 872 C CA . THR A 1 112 ? -7.786 -7.322 7.814 1.00 91.94 112 THR A CA 1
ATOM 873 C C . THR A 1 112 ? -6.865 -6.378 7.045 1.00 91.94 112 THR A C 1
ATOM 875 O O . THR A 1 112 ? -6.286 -6.791 6.044 1.00 91.94 112 THR A O 1
ATOM 878 N N . LEU A 1 113 ? -6.706 -5.125 7.478 1.00 91.94 113 LEU A N 1
ATOM 879 C CA . LEU A 1 113 ? -5.893 -4.168 6.722 1.00 91.94 113 LEU A CA 1
ATOM 880 C C . LEU A 1 113 ? -4.414 -4.577 6.671 1.00 91.94 113 LEU A C 1
ATOM 882 O O . LEU A 1 113 ? -3.846 -4.638 5.584 1.00 91.94 113 LEU A O 1
ATOM 886 N N . PHE A 1 114 ? -3.827 -4.921 7.819 1.00 93.38 114 PHE A N 1
ATOM 887 C CA . PHE A 1 114 ? -2.434 -5.358 7.936 1.00 93.38 114 PHE A CA 1
ATOM 888 C C . PHE A 1 114 ? -2.311 -6.668 8.727 1.00 93.38 114 PHE A C 1
ATOM 890 O O . PHE A 1 114 ? -3.189 -6.993 9.532 1.00 93.38 114 PHE A O 1
ATOM 897 N N . ASP A 1 115 ? -1.219 -7.412 8.520 1.00 92.50 115 ASP A N 1
ATOM 898 C CA . ASP A 1 115 ? -0.837 -8.560 9.363 1.00 92.50 115 ASP A CA 1
ATOM 899 C C . ASP A 1 115 ? -0.425 -8.133 10.776 1.00 92.50 115 ASP A C 1
ATOM 901 O O . ASP A 1 115 ? -0.744 -8.808 11.756 1.00 92.50 115 ASP A O 1
ATOM 905 N N . LYS A 1 116 ? 0.243 -6.985 10.876 1.00 91.62 116 LYS A N 1
ATOM 906 C CA . LYS A 1 116 ? 0.533 -6.248 12.109 1.00 91.62 116 LYS A CA 1
ATOM 907 C C . LYS A 1 116 ? 0.460 -4.748 11.825 1.00 91.62 116 LYS A C 1
ATOM 909 O O . LYS A 1 116 ? 0.628 -4.336 10.686 1.00 91.62 116 LYS A O 1
ATOM 914 N N . THR A 1 117 ? 0.254 -3.918 12.840 1.00 89.25 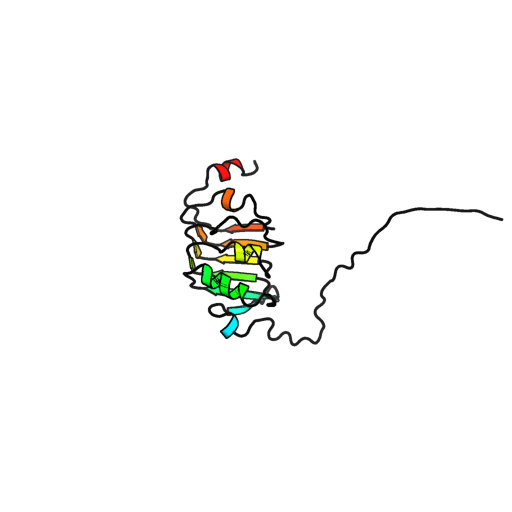117 THR A N 1
ATOM 915 C CA . THR A 1 117 ? 0.341 -2.460 12.667 1.00 89.25 117 THR A CA 1
ATOM 916 C C . THR A 1 117 ? 1.764 -2.081 12.232 1.00 89.25 117 THR A C 1
ATOM 918 O O . THR A 1 117 ? 2.702 -2.411 12.965 1.00 89.25 117 THR A O 1
ATOM 921 N N . PRO A 1 118 ? 1.959 -1.427 11.072 1.00 88.19 118 PRO A N 1
ATOM 922 C CA . PRO A 1 118 ? 3.277 -0.952 10.668 1.00 88.19 118 PRO A CA 1
ATOM 923 C C . PRO A 1 118 ? 3.687 0.217 11.571 1.00 88.19 118 PRO A C 1
ATOM 925 O O . PRO A 1 118 ? 2.880 1.112 11.811 1.00 88.19 118 PRO A O 1
ATOM 928 N N . VAL A 1 119 ? 4.911 0.200 12.107 1.00 85.25 119 VAL A N 1
ATOM 929 C CA . VAL A 1 119 ? 5.361 1.219 13.081 1.00 85.25 119 VAL A CA 1
ATOM 930 C C . VAL A 1 119 ? 6.144 2.340 12.401 1.00 85.25 119 VAL A C 1
ATOM 932 O O . VAL A 1 119 ? 5.823 3.509 12.572 1.00 85.25 119 VAL A O 1
ATOM 935 N N . THR A 1 120 ? 7.132 1.996 11.578 1.00 83.88 120 THR A N 1
ATOM 936 C CA . THR A 1 120 ? 7.986 2.975 10.894 1.00 83.88 120 THR A CA 1
ATOM 937 C C . THR A 1 120 ? 7.728 2.896 9.405 1.00 83.88 120 THR A C 1
ATOM 939 O O . THR A 1 120 ? 8.188 1.960 8.778 1.00 83.88 120 THR A O 1
ATOM 942 N N . THR A 1 121 ? 7.010 3.855 8.836 1.00 77.00 121 THR A N 1
ATOM 943 C CA . THR A 1 121 ? 6.691 3.930 7.400 1.00 77.00 121 THR A CA 1
ATOM 944 C C . THR A 1 121 ? 7.227 5.251 6.840 1.00 77.00 121 THR A C 1
ATOM 946 O O . THR A 1 121 ? 6.486 6.236 6.801 1.00 77.00 121 THR A O 1
ATOM 949 N N . PRO A 1 122 ? 8.526 5.337 6.509 1.00 73.44 122 PRO A N 1
ATOM 950 C CA . PRO A 1 122 ? 9.170 6.609 6.194 1.00 73.44 122 PRO A CA 1
ATOM 951 C C . PRO A 1 122 ? 8.576 7.235 4.924 1.00 73.44 122 PRO A C 1
ATOM 953 O O . PRO A 1 122 ? 8.711 6.684 3.838 1.00 73.44 122 PRO A O 1
ATOM 956 N N . GLU A 1 123 ? 7.916 8.388 5.086 1.00 79.38 123 GLU A N 1
ATOM 957 C CA . GLU A 1 123 ? 7.375 9.225 3.997 1.00 79.38 123 GLU A CA 1
ATOM 958 C C . GLU A 1 123 ? 6.386 8.509 3.051 1.00 79.38 123 GLU A C 1
ATOM 960 O O . GLU A 1 123 ? 6.210 8.905 1.898 1.00 79.38 123 GLU A O 1
ATOM 965 N N . LEU A 1 124 ? 5.713 7.463 3.544 1.00 90.75 124 LEU A N 1
ATOM 966 C CA . LEU A 1 124 ? 4.791 6.652 2.751 1.00 90.75 124 LEU A CA 1
ATOM 967 C C . LEU A 1 124 ? 3.355 7.193 2.804 1.00 90.75 124 LEU A C 1
ATOM 969 O O . LEU A 1 124 ? 2.795 7.394 3.885 1.00 90.75 124 LEU A O 1
ATOM 973 N N . ASN A 1 125 ? 2.731 7.319 1.633 1.00 94.31 125 ASN A N 1
ATOM 974 C CA . ASN A 1 125 ? 1.301 7.582 1.481 1.00 94.31 125 ASN A CA 1
ATOM 975 C C . ASN A 1 125 ? 0.536 6.277 1.219 1.00 94.31 125 ASN A C 1
ATOM 977 O O . ASN A 1 125 ? 0.928 5.486 0.357 1.00 94.31 125 ASN A O 1
ATOM 981 N N . LEU A 1 126 ? -0.572 6.058 1.928 1.00 94.94 126 LEU A N 1
ATOM 982 C CA . LEU A 1 126 ? -1.457 4.909 1.734 1.00 94.94 126 LEU A CA 1
ATOM 983 C C . LEU A 1 126 ? -2.832 5.360 1.238 1.00 94.94 126 LEU A C 1
ATOM 985 O O . LEU A 1 126 ? -3.579 6.021 1.955 1.00 94.94 126 LEU A O 1
ATOM 989 N N . TYR A 1 127 ? -3.207 4.926 0.040 1.00 96.06 127 TYR A N 1
ATOM 990 C CA . TYR A 1 127 ? -4.495 5.248 -0.563 1.00 96.06 127 TYR A CA 1
ATOM 991 C C . TYR A 1 127 ? -5.325 3.983 -0.774 1.00 96.06 127 TYR A C 1
ATOM 993 O O . TYR A 1 127 ? -4.894 3.049 -1.447 1.00 96.06 127 TYR A O 1
ATOM 1001 N N . LEU A 1 128 ? -6.528 3.952 -0.198 1.00 95.50 128 LEU A N 1
ATOM 1002 C CA . LEU A 1 128 ? -7.467 2.833 -0.290 1.00 95.50 128 LEU A CA 1
ATOM 1003 C C . LEU A 1 128 ? -8.713 3.264 -1.077 1.00 95.50 128 LEU A C 1
ATOM 1005 O O . LEU A 1 128 ? -9.494 4.086 -0.599 1.00 95.50 128 LEU A O 1
ATOM 1009 N N . PHE A 1 129 ? -8.925 2.699 -2.264 1.00 95.81 129 PHE A N 1
ATOM 1010 C CA . PHE A 1 129 ? -10.062 2.992 -3.139 1.00 95.81 129 PHE A CA 1
ATOM 1011 C C . PHE A 1 129 ? -10.914 1.739 -3.370 1.00 95.81 129 PHE A C 1
ATOM 1013 O O . PHE A 1 129 ? -10.407 0.720 -3.822 1.00 95.81 129 PHE A O 1
ATOM 1020 N N . ASP A 1 130 ? -12.213 1.782 -3.076 1.00 95.56 130 ASP A N 1
ATOM 1021 C CA . ASP A 1 130 ? -13.104 0.618 -3.240 1.00 95.56 130 ASP A CA 1
ATOM 1022 C C . ASP A 1 130 ? -12.565 -0.654 -2.545 1.00 95.56 130 ASP A C 1
ATOM 1024 O O . ASP A 1 130 ? -12.590 -1.772 -3.064 1.00 95.56 130 ASP A O 1
ATOM 1028 N N . VAL A 1 131 ? -11.986 -0.469 -1.355 1.00 94.56 131 VAL A N 1
ATOM 1029 C CA . VAL A 1 131 ? -11.406 -1.558 -0.564 1.00 94.56 131 VAL A CA 1
ATOM 1030 C C . VAL A 1 131 ? -12.447 -2.108 0.401 1.00 94.56 131 VAL A C 1
ATOM 1032 O O . VAL A 1 131 ? -13.117 -1.361 1.119 1.00 94.56 131 VAL A O 1
ATOM 1035 N N . LYS A 1 132 ? -12.555 -3.437 0.465 1.00 93.81 132 LYS A N 1
ATOM 1036 C CA . LYS A 1 132 ? -13.402 -4.136 1.440 1.00 93.81 132 LYS A CA 1
ATOM 1037 C C . LYS A 1 132 ? -12.527 -4.684 2.553 1.00 93.81 132 LYS A C 1
ATOM 1039 O O . LYS A 1 132 ? -11.717 -5.566 2.298 1.00 93.81 132 LYS A O 1
ATOM 1044 N N . ASN A 1 133 ? -12.709 -4.208 3.782 1.00 91.56 133 ASN A N 1
ATOM 1045 C CA . ASN A 1 133 ? -12.037 -4.771 4.954 1.00 91.56 133 ASN A CA 1
ATOM 1046 C C . ASN A 1 133 ? -13.049 -5.575 5.784 1.00 91.56 133 ASN A C 1
ATOM 1048 O O . ASN A 1 133 ? -13.910 -5.011 6.468 1.00 91.56 133 ASN A O 1
ATOM 1052 N N . LEU A 1 134 ? -12.961 -6.905 5.699 1.00 89.31 134 LEU A N 1
ATOM 1053 C CA . LEU A 1 134 ? -13.994 -7.819 6.198 1.00 89.31 134 LEU A CA 1
ATOM 1054 C C . LEU A 1 134 ? -14.109 -7.838 7.728 1.00 89.31 134 LEU A C 1
ATOM 1056 O O . LEU A 1 134 ? -15.208 -8.044 8.253 1.00 89.31 134 LEU A O 1
ATOM 1060 N N . ARG A 1 135 ? -13.003 -7.616 8.448 1.00 87.69 135 ARG A N 1
ATOM 1061 C CA . ARG A 1 135 ? -12.989 -7.502 9.918 1.00 87.69 135 ARG A CA 1
ATOM 1062 C C . ARG A 1 135 ? -13.227 -6.077 10.418 1.00 87.69 135 ARG A C 1
ATOM 1064 O O . ARG A 1 135 ? -13.301 -5.869 11.627 1.00 87.69 135 ARG A O 1
ATOM 1071 N N . GLY A 1 136 ? -13.426 -5.126 9.508 1.00 84.25 136 GLY A N 1
ATOM 1072 C CA . GLY A 1 136 ? -13.603 -3.721 9.843 1.00 84.25 136 GLY A CA 1
ATOM 1073 C C . GLY A 1 136 ? -12.283 -3.022 10.158 1.00 84.25 136 GLY A C 1
ATOM 1074 O O . GLY A 1 136 ? -11.205 -3.594 10.019 1.00 84.25 136 GLY A O 1
ATOM 1075 N N . PHE A 1 137 ? -12.385 -1.757 10.550 1.00 82.88 137 PHE A N 1
ATOM 1076 C CA . PHE A 1 137 ? -11.238 -0.878 10.755 1.00 82.88 137 PHE A CA 1
ATOM 1077 C C . PHE A 1 137 ? -11.149 -0.468 12.226 1.00 82.88 137 PHE A C 1
ATOM 1079 O O . PHE A 1 137 ? -12.142 -0.006 12.803 1.00 82.88 137 PHE A O 1
ATOM 1086 N N . ARG A 1 138 ? -9.975 -0.647 12.836 1.00 82.81 138 ARG A N 1
ATOM 1087 C CA . ARG A 1 138 ? -9.691 -0.261 14.224 1.00 82.81 138 ARG A CA 1
ATOM 1088 C C . ARG A 1 138 ? -8.638 0.836 14.239 1.00 82.81 138 ARG A C 1
ATOM 1090 O O . ARG A 1 138 ? -7.763 0.869 13.380 1.00 82.81 138 ARG A O 1
ATOM 1097 N N . TRP A 1 139 ? -8.690 1.715 15.235 1.00 80.19 139 TRP A N 1
ATOM 1098 C CA . TRP A 1 139 ? -7.674 2.760 15.391 1.00 80.19 139 TRP A CA 1
ATOM 1099 C C . TRP A 1 139 ? -6.291 2.149 15.589 1.00 80.19 139 TRP A C 1
ATOM 1101 O O . TRP A 1 139 ? -5.317 2.587 14.985 1.00 80.19 139 TRP A O 1
ATOM 1111 N N . SER A 1 140 ? -6.221 1.072 16.373 1.00 83.81 140 SER A N 1
ATOM 1112 C CA . SER A 1 140 ? -4.977 0.346 16.634 1.00 83.81 140 SER A CA 1
ATOM 1113 C C . SER A 1 140 ? -4.291 -0.210 15.383 1.00 83.81 140 SER A C 1
ATOM 1115 O O . SER A 1 140 ? -3.086 -0.454 15.430 1.00 83.81 140 SER A O 1
ATOM 1117 N N . ASP A 1 141 ? -5.005 -0.360 14.263 1.00 84.44 141 ASP A N 1
ATOM 1118 C CA . ASP A 1 141 ? -4.423 -0.818 12.999 1.00 84.44 141 ASP A CA 1
ATOM 1119 C C . ASP A 1 141 ? -3.491 0.242 12.369 1.00 84.44 141 ASP A C 1
ATOM 1121 O O . ASP A 1 141 ? -2.667 -0.113 11.530 1.00 84.44 141 ASP A O 1
ATOM 1125 N N . ILE A 1 142 ? -3.582 1.519 12.783 1.00 85.69 142 ILE A N 1
ATOM 1126 C CA . ILE A 1 142 ? -2.749 2.632 12.277 1.00 85.69 142 ILE A CA 1
ATOM 1127 C C . ILE A 1 142 ? -2.154 3.540 13.362 1.00 85.69 142 ILE A C 1
ATOM 1129 O O . ILE A 1 142 ? -1.266 4.332 13.057 1.00 85.69 142 ILE A O 1
ATOM 1133 N N . ALA A 1 143 ? -2.612 3.435 14.614 1.00 84.00 143 ALA A N 1
ATOM 1134 C CA . ALA A 1 143 ? -2.317 4.390 15.690 1.00 84.00 143 ALA A CA 1
ATOM 1135 C C . ALA A 1 143 ? -0.822 4.647 15.936 1.00 84.00 143 ALA A C 1
ATOM 1137 O O . ALA A 1 143 ? -0.452 5.732 16.372 1.00 84.00 143 ALA A O 1
ATOM 1138 N N . ASN A 1 144 ? 0.023 3.649 15.666 1.00 84.50 144 ASN A N 1
ATOM 1139 C CA . ASN A 1 144 ? 1.468 3.726 15.878 1.00 84.50 144 ASN A CA 1
ATOM 1140 C C . ASN A 1 144 ? 2.262 3.864 14.573 1.00 84.50 144 ASN A C 1
ATOM 1142 O O . ASN A 1 144 ? 3.486 3.793 14.616 1.00 84.50 144 ASN A O 1
ATOM 1146 N N . SER A 1 145 ? 1.587 4.003 13.430 1.00 84.56 145 SER A N 1
ATOM 1147 C CA . SER A 1 145 ? 2.261 4.160 12.143 1.00 84.56 145 SER A CA 1
ATOM 1148 C C . SER A 1 145 ? 2.723 5.596 11.942 1.00 84.56 145 SER A C 1
ATOM 1150 O O . SER A 1 145 ? 2.035 6.540 12.329 1.00 84.56 145 SER A O 1
ATOM 1152 N N . THR A 1 146 ? 3.864 5.766 11.282 1.00 88.56 146 THR A N 1
ATOM 1153 C CA . THR A 1 146 ? 4.357 7.075 10.836 1.00 88.56 146 THR A CA 1
ATOM 1154 C C . THR A 1 146 ? 3.957 7.368 9.388 1.00 88.56 146 THR A C 1
ATOM 1156 O O . THR A 1 146 ? 4.756 7.931 8.640 1.00 88.56 146 THR A O 1
ATOM 1159 N N . LEU A 1 147 ? 2.773 6.916 8.951 1.00 89.00 147 LEU A N 1
ATOM 1160 C CA . LEU A 1 147 ? 2.283 7.181 7.594 1.00 89.00 147 LEU A CA 1
ATOM 1161 C C . LEU A 1 147 ? 2.195 8.693 7.383 1.00 89.00 147 LEU A C 1
ATOM 1163 O O . LEU A 1 147 ? 1.725 9.413 8.265 1.00 89.00 147 LEU A O 1
ATOM 1167 N N . LEU A 1 148 ? 2.634 9.169 6.217 1.00 90.38 148 LEU A N 1
ATOM 1168 C CA . LEU A 1 148 ? 2.540 10.589 5.882 1.00 90.38 148 LEU A CA 1
ATOM 1169 C C . LEU A 1 148 ? 1.081 10.986 5.650 1.00 90.38 148 LEU A C 1
ATOM 1171 O O . LEU A 1 148 ? 0.602 11.988 6.176 1.00 90.38 148 LEU A O 1
ATOM 1175 N N . GLU A 1 149 ? 0.374 10.163 4.883 1.00 90.75 149 GLU A N 1
ATOM 1176 C CA . GLU A 1 149 ? -1.038 10.334 4.583 1.00 90.75 149 GLU A CA 1
ATOM 1177 C C . GLU A 1 149 ? -1.718 8.968 4.497 1.00 90.75 149 GLU A C 1
ATOM 1179 O O . GLU A 1 149 ? -1.159 8.002 3.967 1.00 90.75 149 GLU A O 1
ATOM 1184 N N . MET A 1 150 ? -2.958 8.904 4.984 1.00 91.06 150 MET A N 1
ATOM 1185 C CA . MET A 1 150 ? -3.868 7.809 4.692 1.00 91.06 150 MET A CA 1
ATOM 1186 C C . MET A 1 150 ? -5.179 8.356 4.126 1.00 91.06 150 MET A C 1
ATOM 1188 O O . MET A 1 150 ? -5.966 8.972 4.843 1.00 91.06 150 MET A O 1
ATOM 1192 N N . GLY A 1 151 ? -5.427 8.092 2.845 1.00 91.06 151 GLY A N 1
ATOM 1193 C CA . GLY A 1 151 ? -6.665 8.458 2.161 1.00 91.06 151 GLY A CA 1
ATOM 1194 C C . GLY A 1 151 ? -7.551 7.239 1.922 1.00 91.06 151 GLY A C 1
ATOM 1195 O O . GLY A 1 151 ? -7.067 6.176 1.528 1.00 91.06 151 GLY A O 1
ATOM 1196 N N . THR A 1 152 ? -8.860 7.378 2.141 1.00 90.19 152 THR A N 1
ATOM 1197 C CA . THR A 1 152 ? -9.828 6.305 1.864 1.00 90.19 152 THR A CA 1
ATOM 1198 C C . THR A 1 152 ? -11.012 6.826 1.054 1.00 90.19 152 THR A C 1
ATOM 1200 O O . THR A 1 152 ? -11.568 7.878 1.365 1.00 90.19 152 THR A O 1
ATOM 1203 N N . TRP A 1 153 ? -11.417 6.079 0.025 1.00 92.06 153 TRP A N 1
ATOM 1204 C CA . TRP A 1 153 ? -12.557 6.390 -0.839 1.00 92.06 153 TRP A CA 1
ATOM 1205 C C . TRP A 1 153 ? -13.363 5.129 -1.117 1.00 92.06 153 TRP A C 1
ATOM 1207 O O . TRP A 1 153 ? -12.807 4.087 -1.460 1.00 92.06 153 TRP A O 1
ATOM 1217 N N . ASN A 1 154 ? -14.687 5.225 -0.984 1.00 88.44 154 ASN A N 1
ATOM 1218 C CA . ASN A 1 154 ? -15.610 4.104 -1.184 1.00 88.44 154 ASN A CA 1
ATOM 1219 C C . ASN A 1 154 ? -15.221 2.832 -0.401 1.00 88.44 154 ASN A C 1
ATOM 1221 O O . ASN A 1 154 ? -15.361 1.712 -0.884 1.00 88.44 154 ASN A O 1
ATOM 1225 N N . MET A 1 155 ? -14.677 2.992 0.806 1.00 83.50 155 MET A N 1
ATOM 1226 C CA . MET A 1 155 ? -14.231 1.852 1.596 1.00 83.50 155 MET A CA 1
ATOM 1227 C C . MET A 1 155 ? -15.436 1.171 2.256 1.00 83.50 155 MET A C 1
ATOM 1229 O O . MET A 1 155 ? -16.169 1.787 3.031 1.00 83.50 155 MET A O 1
ATOM 1233 N N . ALA A 1 156 ? -15.636 -0.118 1.978 1.00 78.00 156 ALA A N 1
ATOM 1234 C CA . ALA A 1 156 ? -16.677 -0.901 2.632 1.00 78.00 156 ALA A CA 1
ATOM 1235 C C . ALA A 1 156 ? -16.142 -1.429 3.967 1.00 78.00 156 ALA A C 1
ATOM 1237 O O . ALA A 1 156 ? -15.478 -2.470 4.039 1.00 78.00 156 ALA A O 1
ATOM 1238 N N . ILE A 1 157 ? -16.425 -0.686 5.036 1.00 70.12 157 ILE A N 1
ATOM 1239 C CA . ILE A 1 157 ? -16.037 -1.042 6.399 1.00 70.12 157 ILE A CA 1
ATOM 1240 C C . ILE A 1 157 ? -17.246 -1.648 7.101 1.00 70.12 157 ILE A C 1
ATOM 1242 O O . ILE A 1 157 ? -18.230 -0.959 7.360 1.00 70.12 157 ILE A O 1
ATOM 1246 N N . ARG A 1 158 ? -17.177 -2.940 7.443 1.00 70.81 158 ARG A N 1
ATOM 1247 C CA . ARG A 1 158 ? -18.289 -3.623 8.127 1.00 70.81 158 ARG A CA 1
ATOM 1248 C C . ARG A 1 158 ? -18.604 -3.008 9.496 1.00 70.81 158 ARG A C 1
ATOM 1250 O O . ARG A 1 158 ? -19.760 -2.964 9.906 1.00 70.81 158 ARG A O 1
ATOM 1257 N N . SER A 1 159 ? -17.574 -2.559 10.205 1.00 75.50 159 SER A N 1
ATOM 1258 C CA . SER A 1 159 ? -17.687 -1.911 11.510 1.00 75.50 159 SER A CA 1
ATOM 1259 C C . SER A 1 159 ? -16.472 -1.031 11.776 1.00 75.50 159 SER A C 1
ATOM 1261 O O . SER A 1 159 ? -15.341 -1.454 11.531 1.00 75.50 159 SER A O 1
ATOM 1263 N N . LEU A 1 160 ? -16.704 0.155 12.333 1.00 77.62 160 LEU A N 1
ATOM 1264 C CA . LEU A 1 160 ? -15.659 0.957 12.966 1.00 77.62 160 LEU A CA 1
ATOM 1265 C C . LEU A 1 160 ? -15.553 0.550 14.434 1.00 77.62 160 LEU A C 1
ATOM 1267 O O . LEU A 1 160 ? -16.571 0.528 15.138 1.00 77.62 160 LEU A O 1
ATOM 1271 N N . GLY A 1 161 ? -14.340 0.229 14.882 1.00 73.06 161 GLY A N 1
ATOM 1272 C CA . GLY A 1 161 ? -14.064 -0.035 16.291 1.00 73.06 161 GLY A CA 1
ATOM 1273 C C . GLY A 1 161 ? -14.447 1.154 17.182 1.00 73.06 161 GLY A C 1
ATOM 1274 O O . GLY A 1 161 ? -14.483 2.303 16.735 1.00 73.06 161 GLY A O 1
ATOM 1275 N N . LYS A 1 162 ? -14.784 0.885 18.451 1.00 80.25 162 LYS A N 1
ATOM 1276 C CA . LYS A 1 162 ? -15.101 1.945 19.425 1.00 80.25 162 LYS A CA 1
ATOM 1277 C C . LYS A 1 162 ? -13.913 2.898 19.605 1.00 80.25 162 LYS A C 1
ATOM 1279 O O . LYS A 1 162 ? -14.097 4.106 19.579 1.00 80.25 162 LYS A O 1
ATOM 1284 N N . ASP A 1 163 ? -12.715 2.332 19.690 1.00 79.12 163 ASP A N 1
ATOM 1285 C CA . ASP A 1 163 ? -11.436 3.040 19.714 1.00 79.12 163 ASP A CA 1
ATOM 1286 C C . ASP A 1 163 ? -11.285 4.023 18.547 1.00 79.12 163 ASP A C 1
ATOM 1288 O O . ASP A 1 163 ? -10.834 5.143 18.750 1.00 79.12 163 ASP A O 1
ATOM 1292 N N . PHE A 1 164 ? -11.718 3.645 17.343 1.00 79.75 164 PHE A N 1
ATOM 1293 C CA . PHE A 1 164 ? -11.702 4.544 16.192 1.00 79.75 164 PHE A CA 1
ATOM 1294 C C . PHE A 1 164 ? -12.621 5.742 16.399 1.00 79.75 164 PHE A C 1
ATOM 1296 O O . PHE A 1 164 ? -12.182 6.876 16.257 1.00 79.75 164 PHE A O 1
ATOM 1303 N N . LYS A 1 165 ? -13.875 5.507 16.801 1.00 77.19 165 LYS A N 1
ATOM 1304 C CA . LYS A 1 165 ? -14.845 6.587 17.046 1.00 77.19 165 LYS A CA 1
ATOM 1305 C C . LYS A 1 165 ? -14.374 7.564 18.122 1.00 77.19 165 LYS A C 1
ATOM 1307 O O . LYS A 1 165 ? -14.614 8.759 17.992 1.00 77.19 165 LYS A O 1
ATOM 1312 N N . ASP A 1 166 ? -13.704 7.054 19.150 1.00 82.94 166 ASP A N 1
ATOM 1313 C CA . ASP A 1 166 ? -13.226 7.851 20.279 1.00 82.94 166 ASP A CA 1
ATOM 1314 C C . ASP A 1 166 ? -12.009 8.734 19.916 1.00 82.94 166 ASP A C 1
ATOM 1316 O O . ASP A 1 166 ? -11.742 9.706 20.618 1.00 82.94 166 ASP A O 1
ATOM 1320 N N . ASN A 1 167 ? -11.302 8.437 18.815 1.00 77.19 167 ASN A N 1
ATOM 1321 C CA . ASN A 1 167 ? -10.120 9.179 18.348 1.00 77.19 167 ASN A CA 1
ATOM 1322 C C . ASN A 1 167 ? -10.383 10.068 17.115 1.00 77.19 167 ASN A C 1
ATOM 1324 O O . ASN A 1 167 ? -9.450 10.682 16.601 1.00 77.19 167 ASN A O 1
ATOM 1328 N N . ILE A 1 168 ? -11.632 10.175 16.640 1.00 74.88 168 ILE A N 1
ATOM 1329 C CA . ILE A 1 168 ? -11.988 11.141 15.590 1.00 74.88 168 ILE A CA 1
ATOM 1330 C C . ILE A 1 168 ? -11.939 12.556 16.199 1.00 74.88 168 ILE A C 1
ATOM 1332 O O . ILE A 1 168 ? -12.665 12.807 17.168 1.00 74.88 168 ILE A O 1
ATOM 1336 N N . PRO A 1 169 ? -11.120 13.486 15.661 1.00 68.81 169 PRO A N 1
ATOM 1337 C CA . PRO A 1 169 ? -11.117 14.877 16.105 1.00 68.81 169 PRO A CA 1
ATOM 1338 C C . PRO A 1 169 ? -12.522 15.478 15.996 1.00 68.81 169 PRO A C 1
ATOM 1340 O O . PRO A 1 169 ? -13.208 15.271 14.994 1.00 68.81 169 PRO A O 1
ATOM 1343 N N . LYS A 1 170 ? -12.952 16.185 17.043 1.00 61.06 170 LYS A N 1
ATOM 1344 C CA . LYS A 1 170 ? -14.250 16.869 17.086 1.00 61.06 170 LYS A CA 1
ATOM 1345 C C . LYS A 1 170 ? -14.180 18.249 16.456 1.00 61.06 170 LYS A C 1
ATOM 1347 O O . LYS A 1 170 ? -13.143 18.918 16.658 1.00 61.06 170 LYS A O 1
#

Foldseek 3Di:
DDDDDDDDDDDDPPPPPPPVPPDPPPPLPPLDDDQVLQPPWDWDQDPPPRAIEIEAEAEAEQVVNVVSCVVCLPRRHAEYEYEHYEYQEHELVCQQSPSYQEYAYELYEYCAHYPAQNQERPNHEYEAYNYEHNQFDECRSHVRYPHPYYYYYNYHGPDYDPNRVVPPDD

Radius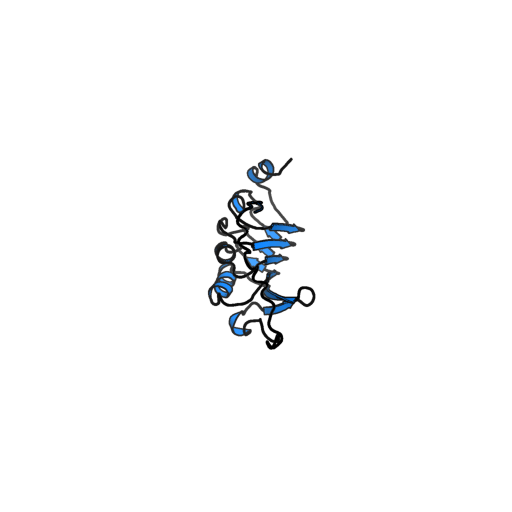 of gyration: 21.56 Å; chains: 1; bounding box: 60×72×42 Å

Secondary structure (DSSP, 8-state):
-----------------------TTS-TT--SPPHHHHTTSEEEE-TTT--EEEEEES---HHHHHHHHHT-TT----EEEEES-EES-B-HHHHHT--SSEEEEES-EESSSBSS-----TT-EEEEES-EETT-B-GGGTTT---SEEEEES-EES-B-HHHHHTS--